Protein AF-A0A382AXC9-F1 (afdb_monomer_lite)

Radius of gyration: 13.3 Å; chains: 1; bounding box: 32×20×36 Å

Structure (mmCIF, N/CA/C/O backbone):
data_AF-A0A382AXC9-F1
#
_entry.id   AF-A0A382AXC9-F1
#
loop_
_atom_site.group_PDB
_atom_site.id
_atom_site.type_symbol
_atom_site.label_atom_id
_atom_site.label_alt_id
_atom_site.label_comp_id
_atom_site.label_asym_id
_atom_site.label_entity_id
_atom_site.label_seq_id
_atom_site.pdbx_PDB_ins_code
_atom_site.Cartn_x
_atom_site.Cartn_y
_atom_site.Cartn_z
_atom_site.occupancy
_atom_site.B_iso_or_equiv
_atom_site.auth_seq_id
_atom_site.auth_comp_id
_atom_site.auth_asym_id
_atom_site.auth_atom_id
_atom_site.p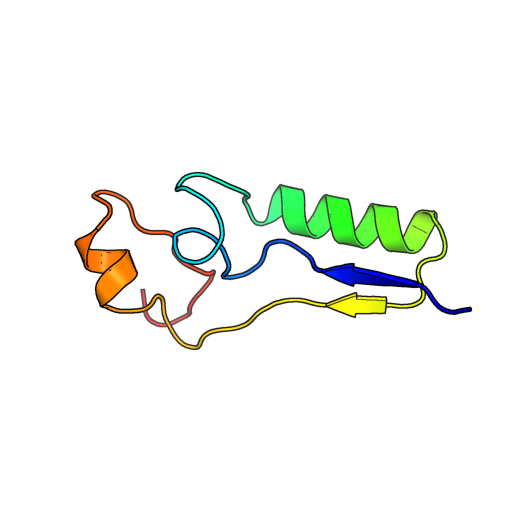dbx_PDB_model_num
ATOM 1 N N . VAL A 1 1 ? -16.050 -7.304 18.430 1.00 85.25 1 VAL A N 1
ATOM 2 C CA . VAL A 1 1 ? -15.148 -7.789 17.357 1.00 85.25 1 VAL A CA 1
ATOM 3 C C . VAL A 1 1 ? -14.463 -6.566 16.777 1.00 85.25 1 VAL A C 1
ATOM 5 O O . VAL A 1 1 ? -15.129 -5.542 16.726 1.00 85.25 1 VAL A O 1
ATOM 8 N N . ARG A 1 2 ? -13.171 -6.647 16.443 1.00 94.62 2 ARG A N 1
ATOM 9 C CA . ARG A 1 2 ? -12.414 -5.551 15.819 1.00 94.62 2 ARG A CA 1
ATOM 10 C C . ARG A 1 2 ? -12.113 -5.899 14.367 1.00 94.62 2 ARG A C 1
ATOM 12 O O . ARG A 1 2 ? -11.802 -7.061 14.101 1.00 94.62 2 ARG A O 1
ATOM 19 N N . PHE A 1 3 ? -12.208 -4.930 13.465 1.00 97.56 3 PHE A N 1
ATOM 20 C CA . PHE A 1 3 ? -11.984 -5.119 12.031 1.00 97.56 3 PHE A CA 1
ATOM 21 C C . PHE A 1 3 ? -10.801 -4.275 11.556 1.00 97.56 3 PHE A C 1
ATOM 23 O O . PHE A 1 3 ? -10.678 -3.106 11.908 1.00 97.56 3 PHE A O 1
ATOM 30 N N . GLY A 1 4 ? -9.925 -4.878 10.753 1.00 97.44 4 GLY A N 1
ATOM 31 C CA . GLY A 1 4 ? -8.792 -4.199 10.126 1.00 97.44 4 GLY A CA 1
ATOM 32 C C . GLY A 1 4 ? -8.858 -4.292 8.606 1.00 97.44 4 GLY A C 1
ATOM 33 O O . GLY A 1 4 ? -9.442 -5.237 8.072 1.00 97.44 4 GLY A O 1
ATOM 34 N N . LEU A 1 5 ? -8.257 -3.319 7.920 1.00 97.69 5 LEU A N 1
ATOM 35 C CA . LEU A 1 5 ? -8.131 -3.295 6.463 1.00 97.69 5 LEU A CA 1
ATOM 36 C C . LEU A 1 5 ? -6.666 -3.453 6.043 1.00 97.69 5 LEU A C 1
ATOM 38 O O . LEU A 1 5 ? -5.812 -2.691 6.485 1.00 97.69 5 LEU A O 1
ATOM 42 N N . GLY A 1 6 ? -6.385 -4.401 5.150 1.00 96.44 6 GLY A N 1
ATOM 43 C CA . GLY A 1 6 ? -5.112 -4.457 4.432 1.00 96.44 6 GLY A CA 1
ATOM 44 C C . GLY A 1 6 ? -5.143 -3.526 3.220 1.00 96.44 6 GLY A C 1
ATOM 45 O O . GLY A 1 6 ? -5.947 -3.747 2.316 1.00 96.44 6 GLY A O 1
ATOM 46 N N . VAL A 1 7 ? -4.297 -2.496 3.190 1.00 95.88 7 VAL A N 1
ATOM 47 C CA . VAL A 1 7 ? -4.146 -1.614 2.022 1.00 95.88 7 VAL A CA 1
ATOM 48 C C . VAL A 1 7 ? -3.183 -2.227 1.004 1.00 95.88 7 VAL A C 1
ATOM 50 O O . VAL A 1 7 ? -2.274 -2.965 1.389 1.00 95.88 7 VAL A O 1
ATOM 53 N N . PRO A 1 8 ? -3.356 -1.947 -0.299 1.00 94.12 8 PRO A N 1
ATOM 54 C CA . PRO A 1 8 ? -2.658 -2.656 -1.369 1.00 94.12 8 PRO A CA 1
ATOM 55 C C . PRO A 1 8 ? -1.205 -2.185 -1.578 1.00 94.12 8 PRO A C 1
ATOM 57 O O . PRO A 1 8 ? -0.750 -2.049 -2.708 1.00 94.12 8 PRO A O 1
ATOM 60 N N . THR A 1 9 ? -0.443 -1.943 -0.509 1.00 93.56 9 THR A N 1
ATOM 61 C CA . THR A 1 9 ? 0.990 -1.633 -0.619 1.00 93.56 9 THR A CA 1
ATOM 62 C C . THR A 1 9 ? 1.781 -2.907 -0.890 1.00 93.56 9 THR A C 1
ATOM 64 O O . THR A 1 9 ? 1.500 -3.942 -0.298 1.00 93.56 9 THR A O 1
ATOM 67 N N . ALA A 1 10 ? 2.758 -2.849 -1.797 1.00 92.38 10 ALA A N 1
ATOM 68 C CA . ALA A 1 10 ? 3.740 -3.909 -2.040 1.00 92.38 10 ALA A CA 1
ATOM 69 C C . ALA A 1 10 ? 3.173 -5.344 -2.167 1.00 92.38 10 ALA A C 1
ATOM 71 O O . ALA A 1 10 ? 3.781 -6.289 -1.681 1.00 92.38 10 ALA A O 1
ATOM 72 N N . THR A 1 11 ? 1.993 -5.525 -2.774 1.00 92.62 11 THR A N 1
ATOM 73 C CA . THR A 1 11 ? 1.368 -6.851 -3.025 1.00 92.62 11 THR A CA 1
ATOM 74 C C . THR A 1 11 ? 1.203 -7.168 -4.513 1.00 92.62 11 THR A C 1
ATOM 76 O O . THR A 1 11 ? 1.048 -8.329 -4.906 1.00 92.62 11 THR A O 1
ATOM 79 N N . GLU A 1 12 ? 1.257 -6.132 -5.342 1.00 93.44 12 GLU A N 1
ATOM 80 C CA . GLU A 1 12 ? 1.212 -6.177 -6.798 1.00 93.44 12 GLU A CA 1
ATOM 81 C C . GLU A 1 12 ? 2.375 -7.010 -7.367 1.00 93.44 12 GLU A C 1
ATOM 83 O O . GLU A 1 12 ? 3.494 -6.983 -6.865 1.00 93.44 12 GLU A O 1
ATOM 88 N N . GLY A 1 13 ? 2.108 -7.835 -8.375 1.00 92.88 13 GLY A N 1
ATOM 89 C CA . GLY A 1 13 ? 3.079 -8.769 -8.949 1.00 92.88 13 GLY A CA 1
ATOM 90 C C . GLY A 1 13 ? 3.382 -10.014 -8.101 1.00 92.88 13 GLY A C 1
ATOM 91 O O . GLY A 1 13 ? 4.011 -10.935 -8.619 1.00 92.88 13 GLY A O 1
ATOM 92 N N . MET A 1 14 ? 2.921 -10.085 -6.843 1.00 91.19 14 MET A N 1
ATOM 93 C CA . MET A 1 14 ? 3.046 -11.279 -5.988 1.00 91.19 14 MET A CA 1
ATOM 94 C C . MET A 1 14 ? 1.707 -11.968 -5.727 1.00 91.19 14 MET A C 1
ATOM 96 O O . MET A 1 14 ? 1.579 -13.174 -5.915 1.00 91.19 14 MET A O 1
ATOM 100 N N . MET A 1 15 ? 0.720 -11.200 -5.257 1.00 91.00 15 MET A N 1
ATOM 101 C CA . MET A 1 15 ? -0.623 -11.689 -4.920 1.00 91.00 15 MET A CA 1
ATOM 102 C C . MET A 1 15 ? -1.664 -11.235 -5.947 1.00 91.00 15 MET A C 1
ATOM 104 O O . MET A 1 15 ? -2.668 -11.915 -6.147 1.00 91.00 15 MET A O 1
ATOM 108 N N . TYR A 1 16 ? -1.411 -10.099 -6.600 1.00 92.88 16 TYR A N 1
ATOM 109 C CA . TYR A 1 16 ? -2.301 -9.465 -7.572 1.00 92.88 16 TYR A CA 1
ATOM 110 C C . TYR A 1 16 ? -1.555 -9.189 -8.886 1.00 92.88 16 TYR A C 1
ATOM 112 O O . TYR A 1 16 ? -0.341 -8.986 -8.850 1.00 92.88 16 TYR A O 1
ATOM 120 N N . PRO A 1 17 ? -2.237 -9.189 -10.046 1.00 91.81 17 PRO A N 1
ATOM 121 C CA . PRO A 1 17 ? -1.608 -8.899 -11.337 1.00 91.81 17 PRO A CA 1
ATOM 122 C C . PRO A 1 17 ? -1.125 -7.446 -11.428 1.00 91.81 17 PRO A C 1
ATOM 124 O O . PRO A 1 17 ? -1.620 -6.585 -10.711 1.00 91.81 17 PRO A 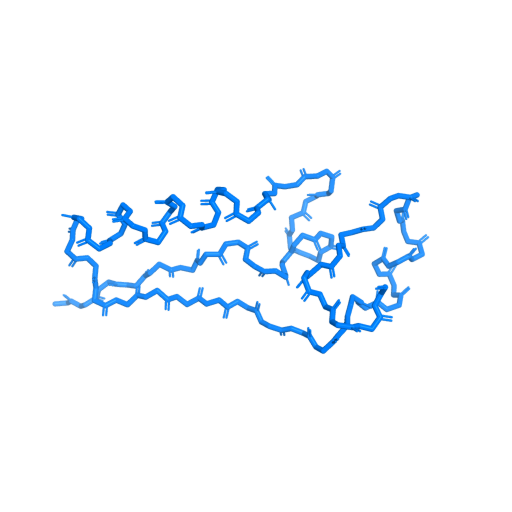O 1
ATOM 127 N N . VAL A 1 18 ? -0.185 -7.171 -12.334 1.00 92.88 18 VAL A N 1
ATOM 128 C CA . VAL A 1 18 ? 0.289 -5.810 -12.637 1.00 92.88 18 VAL A CA 1
ATOM 129 C C . VAL A 1 18 ? -0.460 -5.273 -13.874 1.00 92.88 18 VAL A C 1
ATOM 131 O O . VAL A 1 18 ? -0.470 -5.975 -14.890 1.00 92.88 18 VAL A O 1
ATOM 134 N N . PRO A 1 19 ? -1.062 -4.063 -13.851 1.00 92.00 19 PRO A N 1
ATOM 135 C CA . PRO A 1 19 ? -1.176 -3.148 -12.717 1.00 92.00 19 PRO A CA 1
ATOM 136 C C . PRO A 1 19 ? -2.343 -3.495 -11.765 1.00 92.00 19 PRO A C 1
ATOM 138 O O . PRO A 1 19 ? -3.346 -4.069 -12.192 1.00 92.00 19 PRO A O 1
ATOM 141 N N . TYR A 1 20 ? -2.249 -3.085 -10.497 1.00 92.62 20 TYR A N 1
ATOM 142 C CA . TYR A 1 20 ? -3.244 -3.333 -9.451 1.00 92.62 20 TYR A CA 1
ATOM 143 C C . TYR A 1 20 ? -3.751 -2.058 -8.767 1.00 92.62 20 TYR A C 1
ATOM 145 O O . TYR A 1 20 ? -4.935 -1.742 -8.878 1.00 92.62 20 TYR A O 1
ATOM 153 N N . ALA A 1 21 ? -2.893 -1.340 -8.036 1.00 92.12 21 ALA A N 1
ATOM 154 C CA . ALA A 1 21 ? -3.288 -0.167 -7.254 1.00 92.12 21 ALA A CA 1
ATOM 155 C C . ALA A 1 21 ? -2.110 0.792 -7.042 1.00 92.12 21 ALA A C 1
ATOM 157 O O . ALA A 1 21 ? -1.004 0.359 -6.724 1.00 92.12 21 ALA A O 1
ATOM 158 N N . GLY A 1 22 ? -2.362 2.096 -7.173 1.00 90.19 22 GLY A N 1
ATOM 159 C CA . GLY A 1 22 ? -1.397 3.148 -6.881 1.00 90.19 22 GLY A CA 1
ATOM 160 C C . GLY A 1 22 ? -1.460 3.638 -5.432 1.00 90.19 22 GLY A C 1
ATOM 161 O O . GLY A 1 22 ? -2.242 3.166 -4.599 1.00 90.19 22 GLY A O 1
ATOM 162 N N . ILE A 1 23 ? -0.619 4.632 -5.124 1.00 91.31 23 ILE A N 1
ATOM 163 C CA . ILE A 1 23 ? -0.570 5.247 -3.788 1.00 91.31 23 ILE A CA 1
ATOM 164 C C . ILE A 1 23 ? -1.873 5.979 -3.453 1.00 91.31 23 ILE A C 1
ATOM 166 O O . ILE A 1 23 ? -2.313 5.975 -2.307 1.00 91.31 23 ILE A O 1
ATOM 170 N N . GLU A 1 24 ? -2.518 6.568 -4.457 1.00 94.88 24 GLU A N 1
ATOM 171 C CA . GLU A 1 24 ? -3.757 7.329 -4.307 1.00 94.88 24 GLU A CA 1
ATOM 172 C C . GLU A 1 24 ? -4.917 6.412 -3.904 1.00 94.88 24 GLU A C 1
ATOM 174 O O . GLU A 1 24 ? -5.678 6.745 -2.993 1.00 94.88 24 GLU A O 1
ATOM 179 N N . GLU A 1 25 ? -5.023 5.219 -4.501 1.00 95.19 25 GLU A N 1
ATOM 180 C CA . GLU A 1 25 ? -5.996 4.213 -4.075 1.00 95.19 25 GLU A CA 1
ATOM 181 C C . GLU A 1 25 ? -5.712 3.691 -2.667 1.00 95.19 25 GLU A C 1
ATOM 183 O O . GLU A 1 25 ? -6.653 3.531 -1.887 1.00 95.19 25 GLU A O 1
ATOM 188 N N . ALA A 1 26 ? -4.444 3.449 -2.317 1.00 95.00 26 ALA A N 1
ATOM 189 C CA . ALA A 1 26 ? -4.076 3.001 -0.976 1.00 95.00 26 ALA A CA 1
ATOM 190 C C . ALA A 1 26 ? -4.448 4.039 0.096 1.00 95.00 26 ALA A C 1
ATOM 192 O O . ALA A 1 26 ? -5.035 3.681 1.119 1.00 95.00 26 ALA A O 1
ATOM 193 N N . VAL A 1 27 ? -4.177 5.324 -0.165 1.00 96.44 27 VAL A N 1
ATOM 194 C CA . VAL A 1 27 ? -4.568 6.434 0.717 1.00 96.44 27 VAL A CA 1
ATOM 195 C C . VAL A 1 27 ? -6.085 6.529 0.820 1.00 96.44 27 VAL A C 1
ATOM 197 O O . VAL A 1 27 ? -6.602 6.570 1.934 1.00 96.44 27 VAL A O 1
ATOM 200 N N . ARG A 1 28 ? -6.808 6.489 -0.309 1.00 98.19 28 ARG A N 1
ATOM 201 C CA . ARG A 1 28 ? -8.277 6.529 -0.306 1.00 98.19 28 ARG A CA 1
ATOM 202 C C . ARG A 1 28 ? -8.856 5.400 0.544 1.00 98.19 28 ARG A C 1
ATOM 204 O O . ARG A 1 28 ? -9.718 5.641 1.378 1.00 98.19 28 ARG A O 1
ATOM 211 N N . LEU A 1 29 ? -8.370 4.173 0.372 1.00 98.00 29 LEU A N 1
ATOM 212 C CA . LEU A 1 29 ? -8.826 3.024 1.156 1.00 98.00 29 LEU A CA 1
ATOM 213 C C . LEU A 1 29 ? -8.567 3.202 2.657 1.00 98.00 29 LEU A C 1
ATOM 215 O O . LEU A 1 29 ? -9.443 2.891 3.461 1.00 98.00 29 LEU A O 1
ATOM 219 N N . ALA A 1 30 ? -7.399 3.725 3.034 1.00 98.00 30 ALA A N 1
ATOM 220 C CA . ALA A 1 30 ? -7.072 3.996 4.430 1.00 98.00 30 ALA A CA 1
ATOM 221 C C . ALA A 1 30 ? -8.005 5.052 5.048 1.00 98.00 30 ALA A C 1
ATOM 223 O O . ALA A 1 30 ? -8.522 4.841 6.144 1.00 98.00 30 ALA A O 1
ATOM 224 N N . THR A 1 31 ? -8.262 6.156 4.340 1.00 98.31 31 THR A N 1
ATOM 225 C CA . THR A 1 31 ? -9.140 7.230 4.832 1.00 98.31 31 THR A CA 1
ATOM 226 C C . THR A 1 31 ? -10.603 6.797 4.908 1.00 98.31 31 THR A C 1
ATOM 228 O O . THR A 1 31 ? -11.303 7.155 5.850 1.00 98.31 31 THR A O 1
ATOM 231 N N . GLU A 1 32 ? -11.071 5.984 3.958 1.00 98.50 32 GLU A N 1
ATOM 232 C CA . GLU A 1 32 ? -12.427 5.422 4.007 1.00 98.50 32 GLU A CA 1
ATOM 233 C C . GLU A 1 32 ? -12.574 4.417 5.158 1.00 98.50 32 GLU A C 1
ATOM 235 O O . GLU A 1 32 ? -13.587 4.413 5.853 1.00 98.50 32 GLU A O 1
ATOM 240 N N . ALA A 1 33 ? -11.553 3.593 5.420 1.00 98.56 33 ALA A N 1
ATOM 241 C CA . ALA A 1 33 ? -11.552 2.690 6.570 1.00 98.56 33 ALA A CA 1
ATOM 242 C C . ALA A 1 33 ? -11.647 3.453 7.899 1.00 98.56 33 ALA A C 1
ATOM 244 O O . ALA A 1 33 ? -12.416 3.058 8.776 1.00 98.56 33 ALA A O 1
ATOM 245 N N . GLU A 1 34 ? -10.920 4.565 8.032 1.00 98.19 34 GLU A N 1
ATOM 246 C CA . GLU A 1 34 ? -11.037 5.452 9.192 1.00 98.19 34 GLU A CA 1
ATOM 247 C C . GLU A 1 34 ? -12.462 6.015 9.325 1.00 98.19 34 GLU A C 1
ATOM 249 O O . GLU A 1 34 ? -13.075 5.888 10.386 1.00 98.19 34 GLU A O 1
ATOM 254 N N . ALA A 1 35 ? -13.032 6.557 8.242 1.00 98.50 35 ALA A N 1
ATOM 255 C CA . ALA A 1 35 ? -14.388 7.113 8.237 1.00 98.50 35 ALA A CA 1
ATOM 256 C C . ALA A 1 35 ? -15.472 6.074 8.586 1.00 98.50 35 ALA A C 1
ATOM 258 O O . ALA A 1 35 ? -16.481 6.405 9.212 1.00 98.50 35 ALA A O 1
ATOM 259 N N . LEU A 1 36 ? -15.257 4.810 8.212 1.00 98.31 36 LEU A N 1
ATOM 260 C CA . LEU A 1 36 ? -16.153 3.686 8.497 1.00 98.31 36 LEU A CA 1
ATOM 261 C C . LEU A 1 36 ? -15.937 3.060 9.886 1.00 98.31 36 LEU A C 1
ATOM 263 O O . LEU A 1 36 ? -16.672 2.145 10.260 1.00 98.31 36 LEU A O 1
ATOM 267 N N . GLY A 1 37 ? -14.963 3.542 10.663 1.00 98.00 37 GLY A N 1
ATOM 268 C CA . GLY A 1 37 ? -14.710 3.082 12.028 1.00 98.00 37 GLY A CA 1
ATOM 269 C C . GLY A 1 37 ? -13.946 1.759 12.123 1.00 98.00 37 GLY A C 1
ATOM 270 O O . GLY A 1 37 ? -14.133 1.022 13.092 1.00 98.00 37 GLY A O 1
ATOM 271 N N . TYR A 1 38 ? -13.101 1.438 11.138 1.00 98.50 38 TYR A N 1
ATOM 272 C CA . TYR A 1 38 ? -12.175 0.307 11.238 1.00 98.50 38 TYR A CA 1
ATOM 273 C C . TYR A 1 38 ? -11.135 0.567 12.334 1.00 98.50 38 TYR A C 1
ATOM 275 O O . TYR A 1 38 ? -10.648 1.681 12.507 1.00 98.50 38 TYR A O 1
ATOM 283 N N . ASP A 1 39 ? -10.745 -0.484 13.054 1.00 98.44 39 ASP A N 1
ATOM 284 C CA . ASP A 1 39 ? -9.803 -0.382 14.170 1.00 98.44 39 ASP A CA 1
ATOM 285 C C . ASP A 1 39 ? -8.348 -0.206 13.712 1.00 98.44 39 ASP A C 1
ATOM 287 O O . ASP A 1 39 ? -7.498 0.216 14.496 1.00 98.44 39 ASP A O 1
ATOM 291 N N . SER A 1 40 ? -8.020 -0.622 12.484 1.00 98.00 40 SER A N 1
ATOM 292 C CA . SER A 1 40 ? -6.643 -0.594 11.984 1.00 98.00 40 SER A CA 1
ATOM 293 C C . SER A 1 40 ? -6.548 -0.662 10.463 1.00 98.00 40 SER A C 1
ATOM 295 O O . SER A 1 40 ? -7.389 -1.266 9.793 1.00 98.00 40 SER A O 1
ATOM 297 N N . VAL A 1 41 ? -5.459 -0.100 9.944 1.00 97.75 41 VAL A N 1
ATOM 298 C CA . VAL A 1 41 ? -5.022 -0.223 8.554 1.00 97.75 41 VAL A CA 1
ATOM 299 C C . VAL A 1 41 ? -3.634 -0.860 8.541 1.00 97.75 41 VAL A C 1
ATOM 301 O O . VAL A 1 41 ? -2.772 -0.484 9.332 1.00 97.75 41 VAL A O 1
ATOM 304 N N . TRP A 1 42 ? -3.423 -1.830 7.656 1.00 96.81 42 TRP A N 1
ATOM 305 C CA . TRP A 1 42 ? -2.197 -2.617 7.558 1.00 96.81 42 TRP A CA 1
ATOM 306 C C . TRP A 1 42 ? -1.642 -2.546 6.144 1.00 96.81 42 TRP A C 1
ATOM 308 O O . TRP A 1 42 ? -2.339 -2.875 5.188 1.00 96.81 42 TRP A O 1
ATOM 318 N N . GLY A 1 43 ? -0.385 -2.136 6.013 1.00 93.38 43 GLY A N 1
ATOM 319 C CA . GLY A 1 43 ? 0.358 -2.245 4.763 1.00 93.38 43 GLY A CA 1
ATOM 320 C C . GLY A 1 43 ? 1.222 -3.500 4.752 1.00 93.38 43 GLY A C 1
ATOM 321 O O . GLY A 1 43 ? 1.680 -3.954 5.800 1.00 93.38 43 GLY A O 1
ATOM 322 N N . ASN A 1 44 ? 1.464 -4.038 3.562 1.00 91.62 44 ASN A N 1
ATOM 323 C CA . ASN A 1 44 ? 2.574 -4.952 3.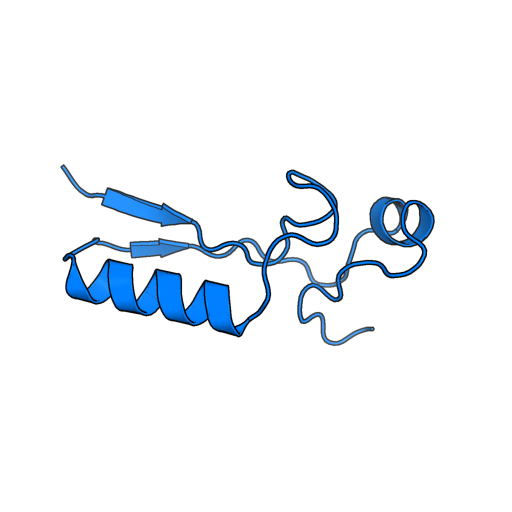328 1.00 91.62 44 ASN A CA 1
ATOM 324 C C . ASN A 1 44 ? 3.801 -4.133 2.891 1.00 91.62 44 ASN A C 1
ATOM 326 O O . ASN A 1 44 ? 3.658 -3.195 2.101 1.00 91.62 44 ASN A O 1
ATOM 330 N N . ASP A 1 45 ? 4.980 -4.453 3.426 1.00 89.06 45 ASP A N 1
ATOM 331 C CA . ASP A 1 45 ? 6.223 -3.730 3.159 1.00 89.06 45 ASP A CA 1
ATOM 332 C C . ASP A 1 45 ? 7.302 -4.653 2.591 1.00 89.06 45 ASP A C 1
ATOM 334 O O . ASP A 1 45 ? 7.401 -5.835 2.921 1.00 89.06 45 ASP A O 1
ATOM 338 N N . HIS A 1 46 ? 8.129 -4.088 1.718 1.00 90.00 46 HIS A N 1
ATOM 339 C CA . HIS A 1 46 ? 9.336 -4.722 1.220 1.00 90.00 46 HIS A CA 1
ATOM 340 C C . HIS A 1 46 ? 10.392 -3.647 0.990 1.00 90.00 46 HIS A C 1
ATOM 342 O O . HIS A 1 46 ? 10.099 -2.598 0.429 1.00 90.00 46 HIS A O 1
ATOM 348 N N . VAL A 1 47 ? 11.638 -3.937 1.372 1.00 87.50 47 VAL A N 1
ATOM 349 C CA . VAL A 1 47 ? 12.774 -3.025 1.145 1.00 87.50 47 VAL A CA 1
ATOM 350 C C . VAL A 1 47 ? 12.982 -2.743 -0.343 1.00 87.50 47 VAL A C 1
ATOM 352 O O . VAL A 1 47 ? 13.458 -1.672 -0.698 1.00 87.50 47 VAL A O 1
ATOM 355 N N . SER A 1 48 ? 12.670 -3.718 -1.201 1.00 89.12 48 SER A N 1
ATOM 356 C CA . SER A 1 48 ? 12.712 -3.553 -2.648 1.00 89.12 48 SER A CA 1
ATOM 357 C C . SER A 1 48 ? 11.818 -4.581 -3.340 1.00 89.12 48 SER A C 1
ATOM 359 O O . SER A 1 48 ? 11.687 -5.697 -2.821 1.00 89.12 48 SER A O 1
ATOM 361 N N . THR A 1 49 ? 11.282 -4.271 -4.521 1.00 90.94 49 THR A N 1
ATOM 362 C CA . THR A 1 49 ? 10.557 -5.243 -5.360 1.00 90.94 49 THR A CA 1
ATOM 363 C C . THR A 1 49 ? 11.378 -6.522 -5.572 1.00 90.94 49 THR A C 1
ATOM 365 O O . THR A 1 49 ? 12.567 -6.486 -5.890 1.00 90.94 49 THR A O 1
ATOM 368 N N . GLN A 1 50 ? 10.785 -7.701 -5.388 1.00 91.56 50 GLN A N 1
ATOM 369 C CA . GLN A 1 50 ? 11.536 -8.953 -5.470 1.00 91.56 50 GLN A CA 1
ATOM 370 C C . GLN A 1 50 ? 12.073 -9.188 -6.884 1.00 91.56 50 GLN A C 1
ATOM 372 O O . GLN A 1 50 ? 11.438 -8.870 -7.889 1.00 91.56 50 GLN A O 1
ATOM 377 N N . SER A 1 51 ? 13.249 -9.815 -6.972 1.00 92.25 51 SER A N 1
ATOM 378 C CA . SER A 1 51 ? 13.918 -10.025 -8.260 1.00 92.25 51 SER A CA 1
ATOM 379 C C . SER A 1 51 ? 13.101 -10.858 -9.251 1.00 92.25 51 SER A C 1
ATOM 381 O O . SER A 1 51 ? 13.264 -10.681 -10.452 1.00 92.25 51 SER A O 1
ATOM 383 N N . TYR A 1 52 ? 12.231 -11.757 -8.776 1.00 93.00 52 TYR A N 1
ATOM 384 C CA . TYR A 1 52 ? 11.351 -12.526 -9.656 1.00 93.00 52 TYR A CA 1
ATOM 385 C C . TYR A 1 52 ? 10.224 -11.661 -10.228 1.00 93.00 52 TYR A C 1
ATOM 387 O O . TYR A 1 52 ? 9.968 -11.751 -11.420 1.00 93.00 52 TYR A O 1
ATOM 395 N N . VAL A 1 53 ? 9.642 -10.759 -9.430 1.00 93.75 53 VAL A N 1
ATOM 396 C CA . VAL A 1 53 ? 8.626 -9.804 -9.898 1.00 93.75 53 VAL A CA 1
ATOM 397 C C . VAL A 1 53 ? 9.234 -8.867 -10.943 1.00 93.75 53 VAL A C 1
ATOM 399 O O . VAL A 1 53 ? 8.672 -8.697 -12.016 1.00 93.75 53 VAL A O 1
ATOM 402 N N . ARG A 1 54 ? 10.438 -8.331 -10.691 1.00 92.00 54 ARG A N 1
ATOM 403 C CA . ARG A 1 54 ? 11.134 -7.455 -11.655 1.00 92.00 54 ARG A CA 1
ATOM 404 C C . ARG A 1 54 ? 11.440 -8.113 -13.002 1.00 92.00 54 ARG A C 1
ATOM 406 O O . ARG A 1 54 ? 11.570 -7.405 -13.989 1.00 92.00 54 ARG A O 1
ATOM 413 N N . ARG A 1 55 ? 11.621 -9.436 -13.038 1.00 94.31 55 ARG A N 1
ATOM 414 C CA . ARG A 1 55 ? 11.910 -10.176 -14.280 1.00 94.31 55 ARG A CA 1
ATOM 415 C C . ARG A 1 55 ? 10.656 -10.571 -15.051 1.00 94.31 55 ARG A C 1
ATOM 417 O O . ARG A 1 55 ? 10.758 -10.806 -16.246 1.00 94.31 55 ARG A O 1
ATOM 424 N N . GLU A 1 56 ? 9.528 -10.695 -14.361 1.00 94.81 56 GLU A N 1
ATOM 425 C CA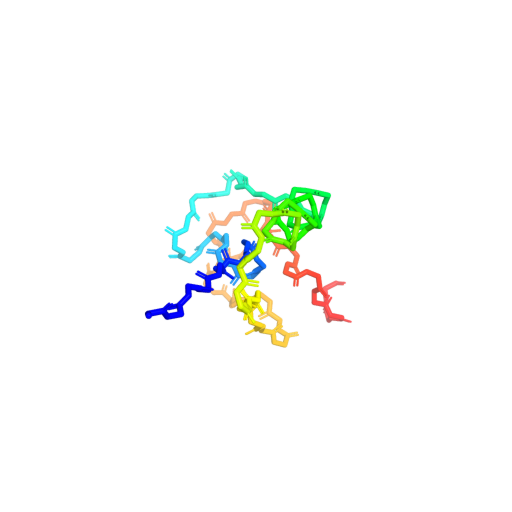 . GLU A 1 56 ? 8.271 -11.166 -14.945 1.00 94.81 56 GLU A CA 1
ATOM 426 C C . GLU A 1 56 ? 7.546 -10.068 -15.734 1.00 94.81 56 GLU A C 1
ATOM 428 O O . GLU A 1 56 ? 6.845 -10.361 -16.697 1.00 94.81 56 GLU A O 1
ATOM 433 N N . TYR A 1 57 ? 7.720 -8.803 -15.343 1.00 91.75 57 TYR A N 1
ATOM 434 C CA . TYR A 1 57 ? 6.964 -7.682 -15.898 1.00 91.75 57 TYR A CA 1
ATOM 435 C C . TYR A 1 57 ? 7.885 -6.649 -16.550 1.00 91.75 57 TYR A C 1
ATOM 437 O O . TYR A 1 57 ? 8.862 -6.220 -15.940 1.00 91.75 57 TYR A O 1
ATOM 445 N N . ASP A 1 58 ? 7.518 -6.186 -17.752 1.00 91.00 58 ASP A N 1
ATOM 446 C CA . ASP A 1 58 ? 8.228 -5.110 -18.468 1.00 91.00 58 ASP A CA 1
ATOM 447 C C . ASP A 1 58 ? 8.252 -3.798 -17.666 1.00 91.00 58 ASP A C 1
ATOM 449 O O . ASP A 1 58 ? 9.224 -3.043 -17.698 1.00 91.00 58 ASP A O 1
ATOM 453 N N . GLN A 1 59 ? 7.168 -3.532 -16.932 1.00 90.62 59 GLN A N 1
ATOM 454 C CA . GLN A 1 59 ? 7.030 -2.416 -16.000 1.00 90.62 59 GLN A CA 1
ATOM 455 C C . GLN A 1 59 ? 6.679 -2.973 -14.620 1.00 90.62 59 GLN A C 1
ATOM 457 O O . GLN A 1 59 ? 5.498 -3.099 -14.289 1.00 90.62 59 GLN A O 1
ATOM 462 N N . PRO A 1 60 ? 7.680 -3.380 -13.824 1.00 90.75 60 PRO A N 1
ATOM 463 C CA . PRO A 1 60 ? 7.416 -3.945 -12.516 1.00 90.75 60 PRO A CA 1
ATOM 464 C C . PRO A 1 60 ? 6.930 -2.865 -11.541 1.00 90.75 60 PRO A C 1
ATOM 466 O O . PRO A 1 60 ? 7.300 -1.694 -11.675 1.00 90.75 60 PRO A O 1
ATOM 469 N N . PRO A 1 61 ? 6.139 -3.246 -10.527 1.00 91.69 61 PRO A N 1
ATOM 470 C CA . PRO A 1 61 ? 5.692 -2.313 -9.506 1.00 91.69 61 PRO A CA 1
ATOM 471 C C . PRO A 1 61 ? 6.886 -1.767 -8.716 1.00 91.69 61 PRO A C 1
ATOM 473 O O . PRO A 1 61 ? 7.826 -2.505 -8.407 1.00 91.69 61 PRO A O 1
ATOM 476 N N . SER A 1 62 ? 6.849 -0.477 -8.36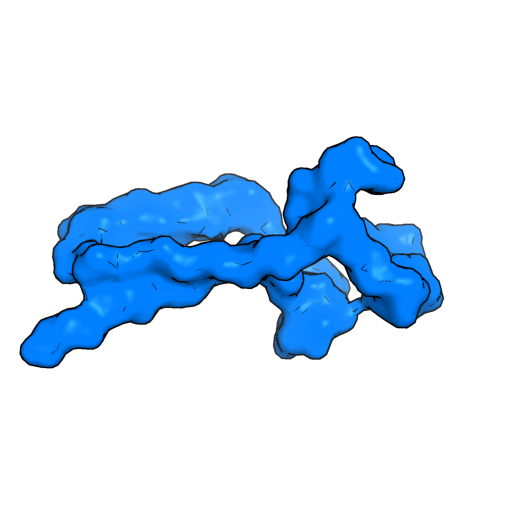9 1.00 87.69 62 SER A N 1
ATOM 477 C CA . SER A 1 62 ? 7.938 0.167 -7.616 1.00 87.69 62 SER A CA 1
ATOM 478 C C . SER A 1 62 ? 7.917 -0.163 -6.127 1.00 87.69 62 SER A C 1
ATOM 480 O O . SER A 1 62 ? 8.892 0.092 -5.436 1.00 87.69 62 SER A O 1
ATOM 482 N N . PHE A 1 63 ? 6.783 -0.647 -5.607 1.00 90.50 63 PHE A N 1
ATOM 483 C CA . PHE A 1 63 ? 6.534 -0.855 -4.172 1.00 90.50 63 PHE A CA 1
ATOM 484 C C . PHE A 1 63 ? 6.772 0.383 -3.295 1.00 90.50 63 PHE A C 1
ATOM 486 O O . PHE A 1 63 ? 6.786 0.270 -2.071 1.00 90.50 63 PHE A O 1
ATOM 493 N N . PHE A 1 64 ? 6.911 1.562 -3.912 1.00 83.56 64 PHE A N 1
ATOM 494 C CA . PHE A 1 64 ? 7.405 2.778 -3.263 1.00 83.56 64 PHE A CA 1
ATOM 495 C C . PHE A 1 64 ? 8.753 2.548 -2.562 1.00 83.56 64 PHE A C 1
ATOM 497 O O . PHE A 1 64 ? 9.042 3.155 -1.529 1.00 83.56 64 PHE A O 1
ATOM 504 N N . ASP A 1 65 ? 9.556 1.637 -3.116 1.00 81.50 65 ASP A N 1
ATOM 505 C CA . ASP A 1 65 ? 10.818 1.217 -2.541 1.00 81.50 65 ASP A CA 1
ATOM 506 C C . ASP A 1 65 ? 11.921 2.253 -2.822 1.00 81.50 65 ASP A C 1
ATOM 508 O O . ASP A 1 65 ? 11.976 2.828 -3.911 1.00 81.50 65 ASP A O 1
ATOM 512 N N . PRO A 1 66 ? 12.790 2.559 -1.840 1.00 76.50 66 PRO A N 1
ATOM 513 C CA . PRO A 1 66 ? 13.778 3.629 -1.973 1.00 76.50 66 PRO A CA 1
ATOM 514 C C . PRO A 1 66 ? 14.993 3.240 -2.832 1.00 76.50 66 PRO A C 1
ATOM 516 O O . PRO A 1 66 ? 15.926 4.035 -2.945 1.00 76.50 66 PRO A O 1
ATOM 519 N N . LEU A 1 67 ? 15.039 2.013 -3.361 1.00 74.06 67 LEU A N 1
ATOM 520 C CA . LEU A 1 67 ? 16.193 1.434 -4.052 1.00 74.06 67 LEU A CA 1
ATOM 521 C C . LEU A 1 67 ? 15.950 1.210 -5.556 1.00 74.06 67 LEU A C 1
ATOM 523 O O . LEU A 1 67 ? 16.846 0.691 -6.228 1.00 74.06 67 LEU A O 1
ATOM 527 N N . THR A 1 68 ? 14.772 1.578 -6.070 1.00 64.94 68 THR A N 1
ATOM 528 C CA . THR A 1 68 ? 14.415 1.586 -7.504 1.00 64.94 68 THR A CA 1
ATOM 529 C C . THR A 1 68 ? 14.620 2.926 -8.185 1.00 64.94 68 THR A C 1
ATOM 531 O O . THR A 1 68 ? 14.315 3.965 -7.559 1.00 64.94 68 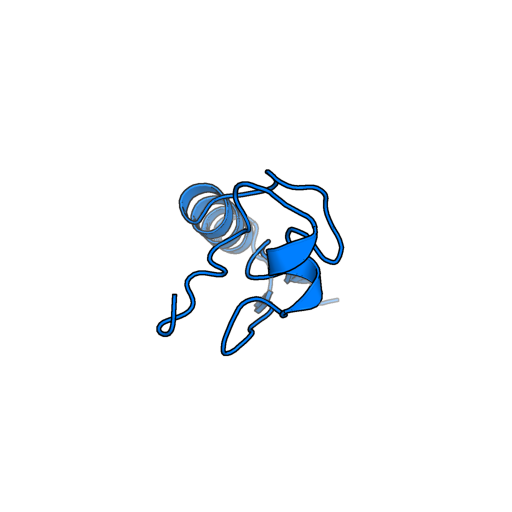THR A O 1
#

pLDDT: mean 92.55, std 5.89, range [64.94, 98.56]

Sequence (68 aa):
VRFGLGVPTATEGMMYPVPYAGIEEAVRLATEAEALGYDSVWGNDHVSTQSYVRREYDQPPSFFDPLT

Foldseek 3Di:
DAAEEEFAQLCELPPHDPPDDDPVRSVVVQVVCVVVPHPYYDYDDDLANDPVQVVVDPDGDGSVHPPD

InterPro domains:
  IPR036661 Luciferase-like domain superfamily [G3DSA:3.20.20.30] (1-68)
  IPR036661 Luciferase-like domain superfamily [SSF51679] (13-50)

Organism: NCBI:txid408172

Secondary structure (DSSP, 8-state):
---EEEE-TT-BTTTBPSS---HHHHHHHHHHHHHTT-SEEEE---SS--HHHHHH-SS---TT-TT-